Protein AF-A0A606SLJ8-F1 (afdb_monomer_lite)

Radius of gyration: 21.66 Å; chains: 1; bounding box: 46×24×86 Å

Sequence (141 aa):
LGGTAVENRFKTTYSSGNGETVRYKIKDDGGHRLYVDVTLFVDGSQTGKQKANETSQASKLNNNLKYKVLAKVVKVEADDNSIKDKSAGEAFLLGNYIKVKPLDCHGAVICNHDNTNHEYSFKVPIKIFFTKTTCSLSNNE

pLDDT: mean 72.19, std 17.03, range [36.72, 94.56]

Organism: Salmonella infantis (NCBI:txid595)

Secondary structure (DSSP, 8-state):
-----PEEEEE----S-TT-EEEEEEE-TTS-EEEEEEEEEE-S----EEETT----HHHHHTT--EEEEEEEE--SS--TTSPEEETT-EEEEEEEEEEEEPP--SS---SS--TT--EEEEEEEE---PPP--------

Foldseek 3Di:
DDDDQDWFKKWQDDDDAAQNWDWAWEAEPVGDTWIKTKHKHWDDIDIDTDGLPDPDDVVVVVVRTHIDMDIDTDDDPDDDPVHDYDYAFDKDWDPAWTKMATPADDDPHPHPDGRVPDMDTGTDIDHHHDDDDDDDDDPPD

Structure (mmCIF, N/CA/C/O backbone):
data_AF-A0A606SLJ8-F1
#
_entry.id   AF-A0A606SLJ8-F1
#
loop_
_atom_site.group_PDB
_atom_site.id
_atom_site.type_symbol
_atom_site.label_atom_id
_atom_site.label_alt_id
_atom_site.label_comp_id
_atom_site.label_asym_id
_atom_site.label_entity_id
_atom_site.label_seq_id
_atom_site.pdbx_PDB_ins_code
_atom_site.Cartn_x
_atom_site.Cartn_y
_atom_site.Cartn_z
_atom_site.occupancy
_atom_site.B_iso_or_equiv
_atom_site.auth_seq_id
_atom_site.auth_comp_id
_atom_site.auth_asym_id
_atom_site.auth_atom_id
_atom_site.pdbx_PDB_model_num
ATOM 1 N N . LEU A 1 1 ? 17.247 -2.488 -43.484 1.00 36.72 1 LEU A N 1
ATOM 2 C CA . LEU A 1 1 ? 17.843 -2.882 -42.187 1.00 36.72 1 LEU A CA 1
ATOM 3 C C . LEU A 1 1 ? 16.723 -3.405 -41.297 1.00 36.72 1 LEU A C 1
ATOM 5 O O . LEU A 1 1 ? 16.004 -2.617 -40.699 1.00 36.72 1 LEU A O 1
ATOM 9 N N . GLY A 1 2 ? 16.495 -4.720 -41.324 1.00 37.59 2 GLY A N 1
ATOM 10 C CA . GLY A 1 2 ? 15.498 -5.380 -40.483 1.00 37.59 2 GLY A CA 1
ATOM 11 C C . GLY A 1 2 ? 16.053 -5.543 -39.075 1.00 37.59 2 GLY A C 1
ATOM 12 O O . GLY A 1 2 ? 16.773 -6.498 -38.808 1.00 37.59 2 GLY A O 1
ATOM 13 N N . GLY A 1 3 ? 15.773 -4.580 -38.201 1.00 40.06 3 GLY A N 1
ATOM 14 C CA . GLY A 1 3 ? 16.044 -4.720 -36.776 1.00 40.06 3 GLY A CA 1
ATOM 15 C C . GLY A 1 3 ? 14.948 -5.567 -36.144 1.00 40.06 3 GLY A C 1
ATOM 16 O O . GLY A 1 3 ? 13.785 -5.166 -36.138 1.00 40.06 3 GLY A O 1
ATOM 17 N N . THR A 1 4 ? 15.298 -6.743 -35.631 1.00 46.16 4 THR A N 1
ATOM 18 C CA . THR A 1 4 ? 14.414 -7.538 -34.776 1.00 46.16 4 THR A CA 1
ATOM 19 C C . THR A 1 4 ? 14.018 -6.668 -33.585 1.00 46.16 4 THR A C 1
ATOM 21 O O . THR A 1 4 ? 14.894 -6.145 -32.899 1.00 46.16 4 THR A O 1
ATOM 24 N N . ALA A 1 5 ? 12.716 -6.469 -33.356 1.00 45.94 5 ALA A N 1
ATOM 25 C CA . ALA A 1 5 ? 12.232 -5.691 -32.219 1.00 45.94 5 ALA A CA 1
ATOM 26 C C . ALA A 1 5 ? 12.782 -6.306 -30.925 1.00 45.94 5 ALA A C 1
ATOM 28 O O . ALA A 1 5 ? 12.391 -7.407 -30.537 1.00 45.94 5 ALA A O 1
ATOM 29 N N . VAL A 1 6 ? 13.726 -5.614 -30.290 1.00 53.16 6 VAL A N 1
ATOM 30 C CA . VAL A 1 6 ? 14.326 -6.075 -29.043 1.00 53.16 6 VAL A CA 1
ATOM 31 C C . VAL A 1 6 ? 13.291 -5.861 -27.941 1.00 53.16 6 VAL A C 1
ATOM 33 O O . VAL A 1 6 ? 12.690 -4.793 -27.823 1.00 53.16 6 VAL A O 1
ATOM 36 N N . GLU A 1 7 ? 13.016 -6.909 -27.172 1.00 53.91 7 GLU A N 1
ATOM 37 C CA . GLU A 1 7 ? 12.087 -6.843 -26.049 1.00 53.91 7 GLU A CA 1
ATOM 38 C C . GLU A 1 7 ? 12.641 -5.882 -24.984 1.00 53.91 7 GLU A C 1
ATOM 40 O O . GLU A 1 7 ? 13.684 -6.140 -24.381 1.00 53.91 7 GLU A O 1
ATOM 45 N N . ASN A 1 8 ? 11.930 -4.783 -24.734 1.00 52.28 8 ASN A N 1
ATOM 46 C CA . ASN A 1 8 ? 12.191 -3.873 -23.632 1.00 52.28 8 ASN A CA 1
ATOM 47 C C . ASN A 1 8 ? 11.975 -4.600 -22.310 1.00 52.28 8 ASN A C 1
ATOM 49 O O . ASN A 1 8 ? 10.914 -5.175 -22.055 1.00 52.28 8 ASN A O 1
ATOM 53 N N . ARG A 1 9 ? 12.996 -4.568 -21.458 1.00 57.47 9 ARG A N 1
ATOM 54 C CA . ARG A 1 9 ? 12.921 -5.107 -20.106 1.00 57.47 9 ARG A CA 1
ATOM 55 C C . ARG A 1 9 ? 12.601 -3.981 -19.131 1.00 57.47 9 ARG A C 1
ATOM 57 O O . ARG A 1 9 ? 13.141 -2.886 -19.241 1.00 57.47 9 ARG A O 1
ATOM 64 N N . PHE A 1 10 ? 11.741 -4.253 -18.163 1.00 60.31 10 PHE A N 1
ATOM 65 C CA . PHE A 1 10 ? 11.458 -3.321 -17.069 1.00 60.31 10 PHE A CA 1
ATOM 66 C C . PHE A 1 10 ? 12.263 -3.729 -15.854 1.00 60.31 10 PHE A C 1
ATOM 68 O O . PHE A 1 10 ? 12.508 -4.916 -15.646 1.00 60.31 10 PHE A O 1
ATOM 75 N N . LYS A 1 11 ? 12.645 -2.751 -15.040 1.00 59.38 11 LYS A N 1
ATOM 76 C CA . LYS A 1 11 ? 13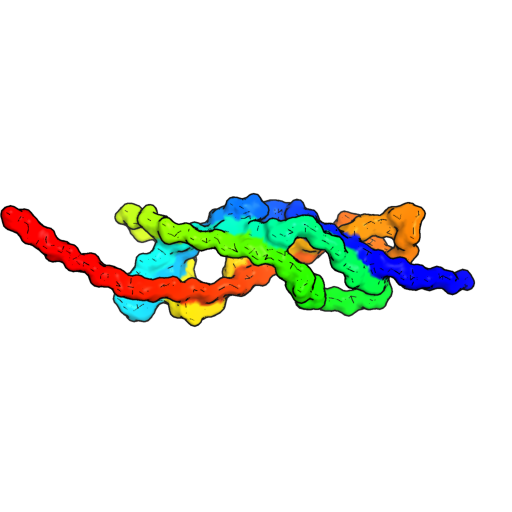.160 -2.998 -13.703 1.00 59.38 11 LYS A CA 1
ATOM 77 C C . LYS A 1 11 ? 12.292 -2.224 -12.736 1.00 59.38 11 LYS A C 1
ATOM 79 O O . LYS A 1 11 ? 12.282 -1.001 -12.703 1.00 59.38 11 LYS A O 1
ATOM 84 N N . THR A 1 12 ? 11.573 -2.945 -11.898 1.00 57.38 12 THR A N 1
ATOM 85 C CA . THR A 1 12 ? 10.983 -2.359 -10.695 1.00 57.38 12 THR A CA 1
ATOM 86 C C . THR A 1 12 ? 12.109 -1.798 -9.824 1.00 57.38 12 THR A C 1
ATOM 88 O O . THR A 1 12 ? 12.746 -2.535 -9.072 1.00 57.38 12 THR A O 1
ATOM 91 N N . THR A 1 13 ? 12.414 -0.510 -9.979 1.00 53.81 13 THR A N 1
ATOM 92 C CA . THR A 1 13 ? 13.268 0.246 -9.068 1.00 53.81 13 THR A CA 1
ATOM 93 C C . THR A 1 13 ? 12.385 1.092 -8.178 1.00 53.81 13 THR A C 1
ATOM 95 O O . THR A 1 13 ? 11.568 1.880 -8.646 1.00 53.81 13 THR A O 1
ATOM 98 N N . TYR A 1 14 ? 12.581 0.918 -6.881 1.00 53.91 14 TYR A N 1
ATOM 99 C CA . TYR A 1 14 ? 11.932 1.700 -5.848 1.00 53.91 14 TYR A CA 1
ATOM 100 C C . TYR A 1 14 ? 12.386 3.152 -5.935 1.00 53.91 14 TYR A C 1
ATOM 102 O O . TYR A 1 14 ? 13.587 3.413 -6.008 1.00 53.91 14 TYR A O 1
ATOM 110 N N . SER A 1 15 ? 11.466 4.098 -5.798 1.00 44.78 15 SER A N 1
ATOM 111 C CA . SER A 1 15 ? 11.836 5.386 -5.225 1.00 44.78 15 SER A CA 1
ATOM 112 C C . SER A 1 15 ? 10.759 5.832 -4.216 1.00 44.78 15 SER A C 1
ATOM 114 O O . SER A 1 15 ? 9.568 5.822 -4.493 1.00 44.78 15 SER A O 1
ATOM 116 N N . SER A 1 16 ? 11.200 6.083 -2.978 1.00 41.03 16 SER A N 1
ATOM 117 C CA . SER A 1 16 ? 10.417 6.327 -1.745 1.00 41.03 16 SER A CA 1
ATOM 118 C C . SER A 1 16 ? 9.360 5.272 -1.356 1.00 41.03 16 SER A C 1
ATOM 120 O O . SER A 1 16 ? 8.377 5.074 -2.061 1.00 41.03 16 SER A O 1
ATOM 122 N N . GLY A 1 17 ? 9.537 4.641 -0.187 1.00 49.00 17 GLY A N 1
ATOM 123 C CA . GLY A 1 17 ? 8.441 3.976 0.529 1.00 49.00 17 GLY A CA 1
ATOM 124 C C . GLY A 1 17 ? 8.471 2.446 0.638 1.00 49.00 17 GLY A C 1
ATOM 125 O O . GLY A 1 17 ? 7.485 1.853 1.069 1.00 49.00 17 GLY A O 1
ATOM 126 N N . ASN A 1 18 ? 9.559 1.763 0.264 1.00 55.53 18 ASN A N 1
ATOM 127 C CA . ASN A 1 18 ? 9.643 0.317 0.504 1.00 55.53 18 ASN A CA 1
ATOM 128 C C . ASN A 1 18 ? 9.757 0.067 2.014 1.00 55.53 18 ASN A C 1
ATOM 130 O O . ASN A 1 18 ? 10.703 0.541 2.642 1.00 55.53 18 ASN A O 1
ATOM 134 N N . GLY A 1 19 ? 8.782 -0.629 2.600 1.00 64.56 19 GLY A N 1
ATOM 135 C CA . GL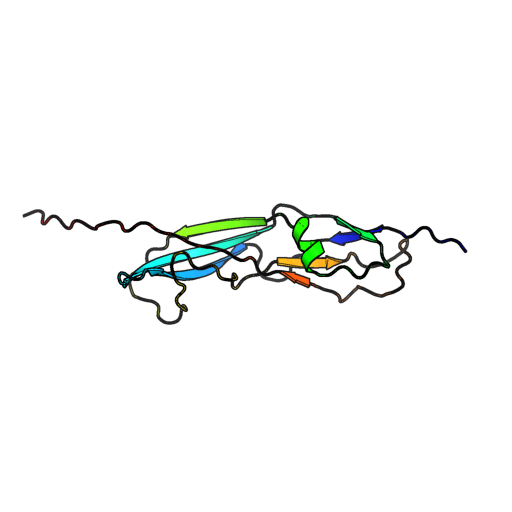Y A 1 19 ? 8.695 -0.754 4.055 1.00 64.56 19 GLY A CA 1
ATOM 136 C C . GLY A 1 19 ? 8.137 0.487 4.767 1.00 64.56 19 GLY A C 1
ATOM 137 O O . GLY A 1 19 ? 8.054 0.492 5.996 1.00 64.56 19 GLY A O 1
ATOM 138 N N . GLU A 1 20 ? 7.718 1.525 4.036 1.00 82.44 20 GLU A N 1
ATOM 139 C CA . GLU A 1 20 ? 7.043 2.664 4.653 1.00 82.44 20 GLU A CA 1
ATOM 140 C C . GLU A 1 20 ? 5.654 2.248 5.116 1.00 82.44 20 GLU A C 1
ATOM 142 O O . GLU A 1 20 ? 4.865 1.631 4.390 1.00 82.44 20 GLU A O 1
ATOM 147 N N . THR A 1 21 ? 5.391 2.581 6.370 1.00 88.88 21 THR A N 1
ATOM 148 C CA . THR A 1 21 ? 4.176 2.213 7.069 1.00 88.88 21 THR A CA 1
ATOM 149 C C . THR A 1 21 ? 3.265 3.421 7.125 1.00 88.88 21 THR A C 1
ATOM 151 O O . THR A 1 21 ? 3.649 4.470 7.635 1.00 88.88 21 THR A O 1
ATOM 154 N N . VAL A 1 22 ? 2.050 3.260 6.610 1.00 91.19 22 VAL A N 1
ATOM 155 C CA . VAL A 1 22 ? 1.011 4.286 6.669 1.00 91.19 22 VAL A CA 1
ATOM 156 C C . VAL A 1 22 ? -0.051 3.834 7.655 1.00 91.19 22 VAL A C 1
ATOM 158 O O . VAL A 1 22 ? -0.548 2.709 7.564 1.00 91.19 22 VAL A O 1
ATOM 161 N N . ARG A 1 23 ? -0.410 4.717 8.587 1.00 93.62 23 ARG A N 1
ATOM 162 C CA . ARG A 1 23 ? -1.480 4.460 9.547 1.00 93.62 23 ARG A CA 1
ATOM 163 C C . ARG A 1 23 ? -2.832 4.851 8.973 1.00 93.62 23 ARG A C 1
ATOM 165 O O . ARG A 1 23 ? -2.991 5.940 8.425 1.00 93.62 23 ARG A O 1
ATOM 172 N N . TYR A 1 24 ? -3.817 3.985 9.169 1.00 94.31 24 TYR A N 1
ATOM 173 C CA . TYR A 1 24 ? -5.211 4.234 8.826 1.00 94.31 24 TYR A CA 1
ATOM 174 C C . TYR A 1 24 ? -6.101 4.096 10.050 1.00 94.31 24 TYR A C 1
ATOM 176 O O . TYR A 1 24 ? -5.871 3.248 10.914 1.00 94.31 24 TYR A O 1
ATOM 184 N N . LYS A 1 25 ? -7.150 4.915 10.069 1.00 94.56 25 LYS A N 1
ATOM 185 C CA . LYS A 1 25 ? -8.254 4.854 11.017 1.00 94.56 25 LYS A CA 1
ATOM 186 C C . LYS A 1 25 ? -9.469 4.294 10.286 1.00 94.56 25 LYS A C 1
ATOM 188 O O . LYS A 1 25 ? -10.022 4.948 9.404 1.00 94.56 25 LYS A O 1
ATOM 193 N N . ILE A 1 26 ? -9.829 3.055 10.602 1.00 94.25 26 ILE A N 1
ATOM 194 C CA . ILE A 1 26 ? -10.939 2.337 9.973 1.00 94.25 26 ILE A CA 1
ATOM 195 C C . ILE A 1 26 ? -12.151 2.426 10.892 1.00 94.25 26 ILE A C 1
ATOM 197 O O . ILE A 1 26 ? -12.060 2.009 12.044 1.00 94.25 26 ILE A O 1
ATOM 201 N N . LYS A 1 27 ? -13.267 2.960 10.398 1.00 92.19 27 LYS A N 1
ATOM 202 C CA . LYS A 1 27 ? -14.526 3.092 11.137 1.00 92.19 27 LYS A CA 1
ATOM 203 C C . LYS A 1 27 ? -15.579 2.130 10.612 1.00 92.19 27 LYS A C 1
ATOM 205 O O . LYS A 1 27 ? -15.670 1.930 9.405 1.00 92.19 27 LYS A O 1
ATOM 210 N N . ASP A 1 28 ? -16.374 1.566 11.511 1.00 90.31 28 ASP A N 1
ATOM 211 C CA . ASP A 1 28 ? -17.626 0.905 11.143 1.00 90.31 28 ASP A CA 1
ATOM 212 C C . ASP A 1 28 ? -18.834 1.825 11.395 1.00 90.31 28 ASP A C 1
ATOM 214 O O . ASP A 1 28 ? -18.727 2.848 12.077 1.00 90.31 28 ASP A O 1
ATOM 218 N N . ASP A 1 29 ? -19.998 1.438 10.873 1.00 85.38 29 ASP A N 1
ATOM 219 C CA . ASP A 1 29 ? -21.253 2.189 11.043 1.00 85.38 29 ASP A CA 1
ATOM 220 C C . ASP A 1 29 ? -21.754 2.208 12.499 1.00 85.38 29 ASP A C 1
ATOM 222 O O . ASP A 1 29 ? -22.638 2.982 12.856 1.00 85.38 29 ASP A O 1
ATOM 226 N N . GLY A 1 30 ? -21.193 1.352 13.359 1.00 83.69 30 GLY A N 1
ATOM 227 C CA . GLY A 1 30 ? -21.493 1.292 14.787 1.00 83.69 30 GLY A CA 1
ATOM 228 C C . GLY A 1 30 ? -20.653 2.246 15.637 1.00 83.69 30 GLY A C 1
ATOM 229 O O . GLY A 1 30 ? -20.759 2.195 16.860 1.00 83.69 30 GLY A O 1
ATOM 230 N N . GLY A 1 31 ? -19.803 3.079 15.025 1.00 83.38 31 GLY A N 1
ATOM 231 C CA . GLY A 1 31 ? -18.920 4.010 15.729 1.00 83.38 31 GLY A CA 1
ATOM 232 C C . GLY A 1 31 ? -17.648 3.370 16.296 1.00 83.38 31 GLY A C 1
ATOM 233 O O . GLY A 1 31 ? -16.869 4.053 16.966 1.00 83.38 31 GLY A O 1
ATOM 234 N N . HIS A 1 32 ? -17.393 2.089 16.019 1.00 86.38 32 HIS A N 1
ATOM 235 C CA . HIS A 1 32 ? -16.136 1.441 16.377 1.00 86.38 32 HIS A CA 1
ATOM 236 C C . HIS A 1 32 ? -15.028 1.918 15.449 1.00 86.38 32 HIS A C 1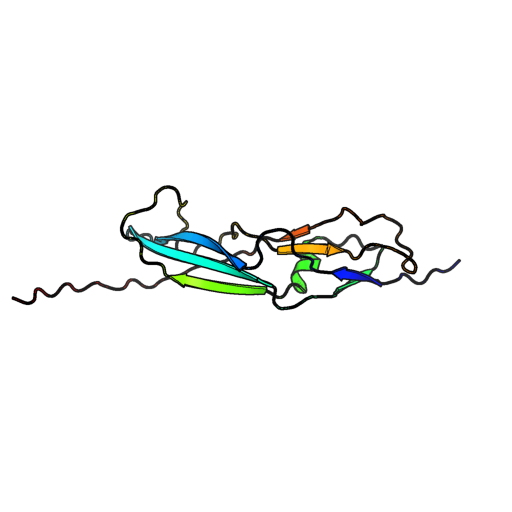
ATOM 238 O O . HIS A 1 32 ? -15.241 2.200 14.268 1.00 86.38 32 HIS A O 1
ATOM 244 N N . ARG A 1 33 ? -13.810 1.964 15.987 1.00 88.25 33 ARG A N 1
ATOM 245 C CA . ARG A 1 33 ? -12.621 2.371 15.245 1.00 88.25 33 ARG A CA 1
ATOM 246 C C . ARG A 1 33 ? -11.478 1.393 15.459 1.00 88.25 33 ARG A C 1
ATOM 248 O O . ARG A 1 33 ? -11.219 0.972 16.584 1.00 88.25 33 ARG A O 1
ATOM 255 N N . LEU A 1 34 ? -10.770 1.091 14.380 1.00 91.19 34 LEU A N 1
ATOM 256 C CA . LEU A 1 34 ? -9.552 0.299 14.368 1.00 91.19 34 LEU A CA 1
ATOM 257 C C . LEU A 1 34 ? -8.419 1.136 13.783 1.00 91.19 34 LEU A C 1
ATOM 259 O O . LEU A 1 34 ? -8.553 1.705 12.701 1.00 91.19 34 LEU A O 1
ATOM 263 N N . TYR A 1 35 ? -7.288 1.163 14.475 1.00 93.50 35 TYR A N 1
ATOM 264 C CA . TYR A 1 35 ? -6.065 1.747 13.947 1.00 93.50 35 TYR A CA 1
ATOM 265 C C . TYR A 1 35 ? -5.181 0.643 13.390 1.00 93.50 35 TYR A C 1
ATOM 267 O O . TYR A 1 35 ? -4.872 -0.328 14.086 1.00 93.50 35 TYR A O 1
ATOM 275 N N . VAL A 1 36 ? -4.801 0.779 12.123 1.00 93.69 36 VAL A N 1
ATOM 276 C CA . VAL A 1 36 ? -3.992 -0.213 11.416 1.00 93.69 36 VAL A CA 1
ATOM 277 C C . VAL A 1 36 ? -2.818 0.476 10.750 1.00 93.69 36 VAL A C 1
ATOM 279 O O . VAL A 1 36 ? -2.995 1.373 9.930 1.00 93.69 36 VAL A O 1
ATOM 282 N N . ASP A 1 37 ? -1.626 0.010 11.083 1.00 94.50 37 ASP A N 1
ATOM 283 C CA . ASP A 1 37 ? -0.401 0.312 10.362 1.00 94.50 37 ASP A CA 1
ATOM 284 C C . ASP A 1 37 ? -0.289 -0.656 9.185 1.00 94.50 37 ASP A C 1
ATOM 286 O O . ASP A 1 37 ? -0.279 -1.874 9.376 1.00 94.50 37 ASP A O 1
ATOM 290 N N . VAL A 1 38 ? -0.248 -0.122 7.965 1.00 92.38 38 VAL A N 1
ATOM 291 C CA . VAL A 1 38 ? -0.137 -0.918 6.740 1.00 92.38 38 VAL A CA 1
ATOM 292 C C . VAL A 1 38 ? 1.177 -0.604 6.044 1.00 92.38 38 VAL A C 1
ATOM 294 O O . VAL A 1 38 ? 1.459 0.544 5.697 1.00 92.38 38 VAL A O 1
ATOM 297 N N . THR A 1 39 ? 1.954 -1.650 5.802 1.00 89.56 39 THR A N 1
ATOM 298 C CA . THR A 1 39 ? 3.246 -1.599 5.127 1.00 89.56 39 THR A CA 1
ATOM 299 C C . THR A 1 39 ? 3.156 -2.337 3.798 1.00 89.56 39 THR A C 1
ATOM 301 O O . THR A 1 39 ? 2.656 -3.464 3.732 1.00 89.56 39 THR A O 1
ATOM 304 N N . LEU A 1 40 ? 3.658 -1.713 2.734 1.00 86.06 40 LEU A N 1
ATOM 305 C CA . LEU A 1 40 ? 3.715 -2.306 1.402 1.00 86.06 40 LEU A CA 1
ATOM 306 C C . LEU A 1 40 ? 5.147 -2.759 1.098 1.00 86.06 40 LEU A C 1
ATOM 308 O O . LEU A 1 40 ? 6.095 -1.985 1.231 1.00 86.06 40 LEU A O 1
ATOM 312 N N . PHE A 1 41 ? 5.285 -4.012 0.677 1.00 80.25 41 PHE A N 1
ATOM 313 C CA . PHE A 1 41 ? 6.541 -4.617 0.250 1.00 80.25 41 PHE A CA 1
ATOM 314 C C . PHE A 1 41 ? 6.411 -5.088 -1.191 1.00 80.25 41 PHE A C 1
ATOM 316 O O . PHE A 1 41 ? 5.382 -5.640 -1.576 1.00 80.25 41 PHE A O 1
A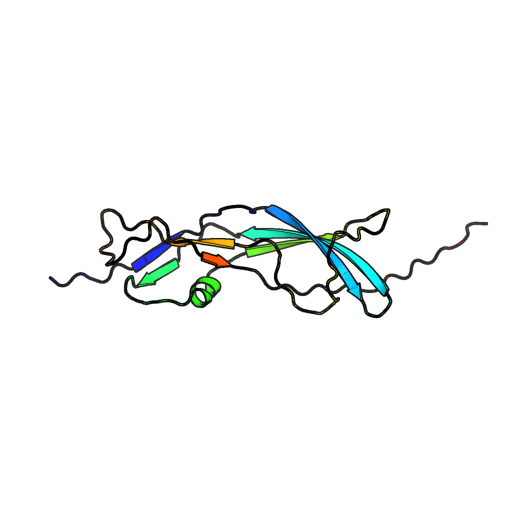TOM 323 N N . VAL A 1 42 ? 7.464 -4.936 -1.983 1.00 75.38 42 VAL A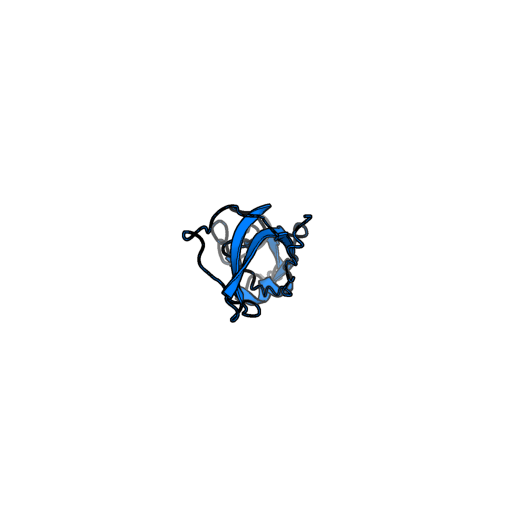 N 1
ATOM 324 C CA . VAL A 1 42 ? 7.540 -5.604 -3.287 1.00 75.38 42 VAL A CA 1
ATOM 325 C C . VAL A 1 42 ? 8.164 -6.977 -3.090 1.00 75.38 42 VAL A C 1
ATOM 327 O O . VAL A 1 42 ? 9.175 -7.123 -2.403 1.00 75.38 42 VAL A O 1
ATOM 330 N N . ASP A 1 43 ? 7.546 -7.984 -3.693 1.00 70.06 43 ASP A N 1
ATOM 331 C CA . ASP A 1 43 ? 8.006 -9.363 -3.607 1.00 70.06 43 ASP A CA 1
ATOM 332 C C . ASP A 1 43 ? 8.937 -9.674 -4.789 1.00 70.06 43 ASP A C 1
ATOM 334 O O . ASP A 1 43 ? 8.531 -10.194 -5.834 1.00 70.06 43 ASP A O 1
ATOM 338 N N . GLY A 1 44 ? 10.201 -9.272 -4.620 1.00 60.12 44 GLY A N 1
ATOM 339 C CA . GLY A 1 44 ? 11.298 -9.530 -5.552 1.00 60.12 44 GLY A CA 1
ATOM 340 C C . GLY A 1 44 ? 11.513 -8.459 -6.629 1.00 60.12 44 GLY A C 1
ATOM 341 O O . GLY A 1 44 ? 10.641 -7.663 -6.963 1.00 60.12 44 GLY A O 1
ATOM 342 N N . SER A 1 45 ? 12.721 -8.443 -7.201 1.00 58.84 45 SER A N 1
ATOM 343 C CA . SER A 1 45 ? 13.020 -7.651 -8.399 1.00 58.84 45 SER A CA 1
ATOM 344 C C . SER A 1 45 ? 12.401 -8.336 -9.609 1.00 58.84 45 SER A C 1
ATOM 346 O O . SER A 1 45 ? 12.750 -9.476 -9.916 1.00 58.84 45 SER A O 1
ATOM 348 N N . GLN A 1 46 ? 11.525 -7.640 -10.325 1.00 62.69 46 GLN A N 1
ATOM 349 C CA . GLN A 1 46 ? 10.890 -8.196 -11.507 1.00 62.69 46 GLN A CA 1
ATOM 350 C C . GLN A 1 46 ? 11.489 -7.637 -12.781 1.00 62.69 46 GLN A C 1
ATOM 352 O O . GLN A 1 46 ? 11.733 -6.436 -12.908 1.00 62.69 46 GLN A O 1
ATOM 357 N N . THR A 1 47 ? 11.684 -8.540 -13.737 1.00 58.19 47 THR A N 1
ATOM 358 C CA . THR A 1 47 ? 12.012 -8.188 -15.111 1.00 58.19 47 THR A CA 1
ATOM 359 C C . THR A 1 47 ? 10.917 -8.734 -16.013 1.00 58.19 47 THR A C 1
ATOM 361 O O . THR A 1 47 ? 10.772 -9.938 -16.197 1.00 58.19 47 THR A O 1
ATOM 364 N N . GLY A 1 48 ? 10.076 -7.830 -16.508 1.00 59.66 48 GLY A N 1
ATOM 365 C CA . GLY A 1 48 ? 9.067 -8.132 -17.520 1.00 59.66 48 GLY A CA 1
ATOM 366 C C . GLY A 1 48 ? 9.595 -7.770 -18.898 1.00 59.66 48 GLY A C 1
ATOM 367 O O . GLY A 1 48 ? 10.422 -6.866 -19.011 1.00 59.66 48 GLY A O 1
ATOM 368 N N . LYS A 1 49 ? 9.118 -8.460 -19.932 1.00 57.75 49 LYS A N 1
ATOM 369 C CA . LYS A 1 49 ? 9.402 -8.130 -21.329 1.00 57.75 49 LYS A CA 1
ATOM 370 C C . LYS A 1 49 ? 8.203 -7.411 -21.944 1.00 57.75 49 LYS A C 1
ATOM 372 O O . LYS A 1 49 ? 7.075 -7.862 -21.775 1.00 57.75 49 LYS A O 1
ATOM 377 N N . GLN A 1 50 ? 8.439 -6.336 -22.681 1.00 57.06 50 GLN A N 1
ATOM 378 C CA . GLN A 1 50 ? 7.439 -5.653 -23.506 1.00 57.06 50 GLN A CA 1
ATOM 379 C C . GLN A 1 50 ? 8.086 -5.279 -24.831 1.00 57.06 50 GLN A C 1
ATOM 381 O O . GLN A 1 50 ? 9.264 -4.948 -24.866 1.00 57.06 50 GLN A O 1
ATOM 386 N N . LYS A 1 51 ? 7.356 -5.287 -25.943 1.00 53.94 51 LYS A N 1
ATOM 387 C CA . LYS A 1 51 ? 7.939 -4.811 -27.203 1.00 53.94 51 LYS A CA 1
ATOM 388 C C . LYS A 1 51 ? 8.175 -3.302 -27.134 1.00 53.94 51 LYS A C 1
ATOM 390 O O . LYS A 1 51 ? 7.303 -2.563 -26.683 1.00 53.94 51 LYS A O 1
ATOM 395 N N . ALA A 1 52 ? 9.334 -2.848 -27.615 1.00 48.88 52 ALA A N 1
ATOM 396 C CA . ALA A 1 52 ? 9.745 -1.442 -27.555 1.00 48.88 52 ALA A CA 1
ATOM 397 C C . ALA A 1 52 ? 8.783 -0.464 -28.261 1.00 48.88 52 ALA A C 1
ATOM 399 O O . ALA A 1 52 ? 8.745 0.711 -27.912 1.00 48.88 52 ALA A O 1
ATOM 400 N N . ASN A 1 53 ? 7.969 -0.965 -29.196 1.00 47.12 53 ASN A N 1
ATOM 401 C CA . ASN A 1 53 ? 7.068 -0.162 -30.027 1.00 47.12 53 ASN A CA 1
ATOM 402 C C . ASN A 1 53 ? 5.592 -0.298 -29.616 1.00 47.12 53 ASN A C 1
ATOM 404 O O . ASN A 1 53 ? 4.715 0.246 -30.281 1.00 47.12 53 ASN A O 1
ATOM 408 N N . GLU A 1 54 ? 5.295 -1.051 -28.555 1.00 52.59 54 GLU A N 1
ATOM 409 C CA . GLU A 1 54 ? 3.938 -1.153 -28.027 1.00 52.59 54 GLU A CA 1
ATOM 410 C C . GLU A 1 54 ? 3.751 -0.120 -26.916 1.00 52.59 54 GLU A C 1
ATOM 412 O O . GLU A 1 54 ? 4.349 -0.228 -25.840 1.00 52.59 54 GLU A O 1
ATOM 417 N N . THR A 1 55 ? 2.874 0.858 -27.150 1.00 54.22 55 THR A N 1
ATOM 418 C CA . THR A 1 55 ? 2.329 1.701 -26.084 1.00 54.22 55 THR A CA 1
ATOM 419 C C . THR A 1 55 ? 1.504 0.813 -25.154 1.00 54.22 55 THR A C 1
ATOM 421 O O . THR A 1 55 ? 0.331 0.536 -25.407 1.00 54.22 55 THR A O 1
ATOM 424 N N . SER A 1 56 ? 2.111 0.319 -24.075 1.00 55.38 56 SER A N 1
ATOM 425 C CA . SER A 1 56 ? 1.347 -0.357 -23.027 1.00 55.38 56 SER A CA 1
ATOM 426 C C . SER A 1 56 ? 0.821 0.664 -22.041 1.00 55.38 56 SER A C 1
ATOM 428 O O . SER A 1 56 ? 1.557 1.505 -21.530 1.00 55.38 56 SER A O 1
ATOM 430 N N . GLN A 1 57 ? -0.470 0.558 -21.745 1.00 58.00 57 GLN A N 1
ATOM 431 C CA . GLN A 1 57 ? -1.045 1.238 -20.597 1.00 58.00 57 GLN A CA 1
ATOM 432 C C . GLN A 1 57 ? -0.340 0.754 -19.326 1.00 58.00 57 GLN A C 1
ATOM 434 O O . GLN A 1 57 ? -0.034 -0.434 -19.202 1.00 58.00 57 GLN A O 1
ATOM 439 N N . ALA A 1 58 ? -0.142 1.654 -18.361 1.00 57.75 58 ALA A N 1
ATOM 440 C CA . ALA A 1 58 ? 0.441 1.320 -17.061 1.00 57.75 58 ALA A CA 1
ATOM 441 C C . ALA A 1 58 ? -0.280 0.127 -16.394 1.00 57.75 58 ALA A C 1
ATOM 443 O O . ALA A 1 58 ? 0.352 -0.716 -15.767 1.00 57.75 58 ALA A O 1
ATOM 444 N N . SER A 1 59 ? -1.588 -0.020 -16.626 1.00 58.94 59 SER A N 1
ATOM 445 C CA . SER A 1 59 ? -2.396 -1.161 -16.177 1.00 58.94 59 SER A CA 1
ATOM 446 C C . SER A 1 59 ? -1.878 -2.532 -16.634 1.00 58.94 59 SER A C 1
ATOM 448 O O . SER A 1 59 ? -2.052 -3.503 -15.910 1.00 58.94 59 SER A O 1
ATOM 450 N N . LYS A 1 60 ? -1.207 -2.647 -17.788 1.00 61.00 60 LYS A N 1
ATOM 451 C CA . LYS A 1 60 ? -0.609 -3.916 -18.242 1.00 61.00 60 LYS A CA 1
ATOM 452 C C . LYS A 1 60 ? 0.671 -4.271 -17.484 1.00 61.00 60 LYS A C 1
ATOM 454 O O . LYS A 1 60 ? 0.975 -5.453 -17.345 1.00 61.00 60 LYS A O 1
ATOM 459 N N . LEU A 1 61 ? 1.389 -3.276 -16.954 1.00 62.19 61 LEU A N 1
ATOM 460 C CA . LEU A 1 61 ? 2.538 -3.505 -16.071 1.00 62.19 61 LEU A CA 1
ATOM 461 C C . LEU A 1 61 ? 2.081 -4.078 -14.718 1.00 62.19 61 LEU A C 1
ATOM 463 O O . LEU A 1 61 ? 2.801 -4.886 -14.133 1.00 62.19 61 LEU A O 1
ATOM 467 N N . ASN A 1 62 ? 0.858 -3.751 -14.273 1.00 62.88 62 ASN A N 1
ATOM 468 C CA . ASN A 1 62 ? 0.293 -4.265 -13.019 1.00 62.88 62 ASN A CA 1
ATOM 469 C C . ASN A 1 62 ? 0.167 -5.782 -12.970 1.00 62.88 62 ASN A C 1
ATOM 471 O O . ASN A 1 62 ? 0.376 -6.353 -11.907 1.00 62.88 62 ASN A O 1
ATOM 475 N N . ASN A 1 63 ? -0.151 -6.440 -14.089 1.00 64.25 63 ASN A N 1
ATOM 476 C CA . ASN A 1 63 ? -0.381 -7.889 -14.095 1.00 64.25 63 ASN A CA 1
ATOM 477 C C . ASN A 1 63 ? 0.859 -8.692 -13.685 1.00 64.25 63 ASN A C 1
ATOM 479 O O . ASN A 1 63 ? 0.733 -9.840 -13.268 1.00 64.25 63 ASN A O 1
ATOM 483 N N . ASN A 1 64 ? 2.046 -8.095 -13.796 1.00 66.00 64 ASN A N 1
ATOM 484 C CA . ASN A 1 64 ? 3.285 -8.745 -13.400 1.00 66.00 64 ASN A CA 1
ATOM 485 C C . ASN A 1 64 ? 3.692 -8.391 -11.967 1.00 66.00 64 ASN A C 1
ATOM 487 O O . ASN A 1 64 ? 4.307 -9.233 -11.313 1.00 66.00 64 ASN A O 1
ATOM 491 N N . LEU A 1 65 ? 3.307 -7.213 -11.455 1.00 73.88 65 LEU A N 1
ATOM 492 C CA . LEU A 1 65 ? 3.721 -6.713 -10.142 1.00 73.88 65 LEU A CA 1
ATOM 493 C C . LEU A 1 65 ? 3.304 -7.661 -9.013 1.00 73.88 65 LEU A C 1
ATOM 495 O O . LEU A 1 65 ? 2.127 -7.784 -8.679 1.00 73.88 65 LEU A O 1
ATOM 499 N N . LYS A 1 66 ? 4.295 -8.285 -8.371 1.00 78.25 66 LYS A N 1
ATOM 500 C CA . LYS A 1 66 ? 4.105 -9.041 -7.129 1.00 78.25 66 LYS A CA 1
ATOM 501 C C . LYS A 1 66 ? 4.458 -8.155 -5.946 1.00 78.25 66 LYS A C 1
ATOM 503 O O . LYS A 1 66 ? 5.537 -7.566 -5.888 1.00 78.25 66 LYS A O 1
ATOM 508 N N . TYR A 1 67 ? 3.541 -8.071 -4.997 1.00 80.75 67 TYR A N 1
ATOM 509 C CA . TYR A 1 67 ? 3.702 -7.295 -3.780 1.00 80.75 67 TYR A CA 1
ATOM 510 C C . TYR A 1 67 ? 3.076 -8.033 -2.600 1.00 80.75 67 TYR A C 1
ATOM 512 O O . TYR A 1 67 ? 2.176 -8.858 -2.758 1.00 80.75 67 TYR A O 1
ATOM 520 N N . LYS A 1 68 ? 3.552 -7.710 -1.402 1.00 85.94 68 LYS A N 1
ATOM 521 C CA . LYS A 1 68 ? 3.037 -8.191 -0.127 1.00 85.94 68 LYS A CA 1
ATOM 522 C C . LYS A 1 68 ? 2.567 -6.997 0.693 1.00 85.94 68 LYS A C 1
ATOM 524 O O . LYS A 1 68 ? 3.269 -5.997 0.810 1.00 85.94 68 LYS A O 1
ATOM 529 N N . VAL A 1 69 ? 1.388 -7.121 1.289 1.00 88.06 69 VAL A N 1
ATOM 530 C CA . VAL A 1 69 ? 0.859 -6.144 2.244 1.00 88.06 69 VAL A CA 1
ATOM 531 C C . VAL A 1 69 ? 0.969 -6.746 3.638 1.00 88.06 69 VAL A C 1
ATOM 533 O O . VAL A 1 69 ? 0.502 -7.861 3.868 1.00 88.06 69 VAL A O 1
ATOM 536 N N . LEU A 1 70 ? 1.597 -6.025 4.562 1.00 91.12 70 LEU A N 1
ATOM 537 C CA . LEU A 1 70 ? 1.572 -6.343 5.985 1.00 91.12 70 LEU A CA 1
ATOM 538 C C . LEU A 1 70 ? 0.667 -5.337 6.685 1.00 91.12 70 LEU A C 1
ATOM 540 O O . LEU A 1 70 ? 0.796 -4.138 6.466 1.00 91.12 70 LEU A O 1
ATOM 544 N N . ALA A 1 71 ? -0.225 -5.824 7.536 1.00 91.94 71 ALA A N 1
ATOM 545 C CA . ALA A 1 71 ? -1.086 -4.991 8.358 1.00 91.94 71 ALA A CA 1
ATOM 546 C C . ALA A 1 71 ? -0.878 -5.350 9.829 1.00 91.94 71 ALA A C 1
ATOM 548 O O . ALA A 1 71 ? -0.834 -6.530 10.183 1.00 91.94 71 ALA A O 1
ATOM 549 N N . LYS A 1 72 ? -0.757 -4.337 10.685 1.00 94.31 72 LYS A N 1
ATOM 550 C CA . LYS A 1 72 ? -0.624 -4.489 12.133 1.00 94.31 72 LYS A CA 1
ATOM 551 C C . LYS A 1 72 ? -1.642 -3.600 12.832 1.00 94.31 72 LYS A C 1
ATOM 553 O O . LYS A 1 72 ? -1.671 -2.395 12.609 1.00 94.31 72 LYS A O 1
ATOM 558 N N . VAL A 1 73 ? -2.454 -4.193 13.702 1.00 92.62 73 VAL A N 1
ATOM 559 C CA . VAL A 1 73 ? -3.351 -3.433 14.580 1.00 92.62 73 VAL A CA 1
ATOM 560 C C . VAL A 1 73 ? -2.524 -2.680 15.616 1.00 92.62 73 VAL A C 1
ATOM 562 O O . VAL A 1 73 ? -1.605 -3.241 16.217 1.00 92.62 73 VAL A O 1
ATOM 565 N N . VAL A 1 74 ? -2.857 -1.411 15.827 1.00 91.81 74 VAL A N 1
ATOM 566 C CA . VAL A 1 74 ? -2.161 -0.526 16.757 1.00 91.81 74 VAL A CA 1
ATOM 567 C C . VAL A 1 74 ? -3.119 -0.072 17.845 1.00 91.81 74 VAL A C 1
ATOM 569 O O . VAL A 1 74 ? -4.234 0.366 17.567 1.00 91.81 74 VAL A O 1
ATOM 572 N N . LYS A 1 75 ? -2.661 -0.143 19.095 1.00 86.94 75 LYS A N 1
ATOM 573 C CA . LYS A 1 75 ? -3.342 0.503 20.212 1.00 86.94 75 LYS A CA 1
ATOM 574 C C . LYS A 1 75 ? -2.979 1.986 20.218 1.00 86.94 75 LYS A C 1
ATOM 576 O O . LYS A 1 75 ? -1.802 2.335 20.166 1.00 86.94 75 LYS A O 1
ATOM 581 N N . VAL A 1 76 ? -3.985 2.842 20.307 1.00 84.69 76 VAL A N 1
ATOM 582 C CA . VAL A 1 76 ? -3.818 4.283 20.513 1.00 84.69 76 VAL A CA 1
ATOM 583 C C . VAL A 1 76 ? -4.552 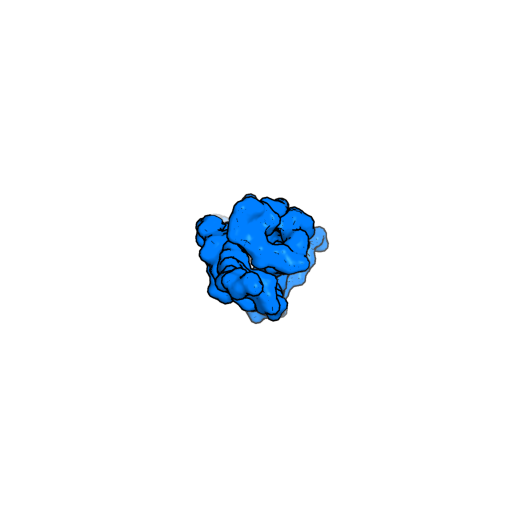4.688 21.779 1.00 84.69 76 VAL A C 1
ATOM 585 O O . VAL A 1 76 ? -5.672 4.243 22.021 1.00 84.69 76 VAL A O 1
ATOM 588 N N . GLU A 1 77 ? -3.890 5.509 22.589 1.00 79.75 77 GLU A N 1
ATOM 589 C CA . GLU A 1 77 ? -4.396 5.957 23.892 1.00 79.75 77 GLU A CA 1
ATOM 590 C C . GLU A 1 77 ? -5.443 7.074 23.749 1.00 79.75 77 GLU A C 1
ATOM 592 O O . GLU A 1 77 ? -6.387 7.155 24.529 1.00 79.75 77 GLU A O 1
ATOM 597 N N . ALA A 1 78 ? -5.314 7.907 22.715 1.00 82.62 78 ALA A N 1
ATOM 598 C CA . ALA A 1 78 ? -6.247 8.976 22.384 1.00 82.62 78 ALA A CA 1
ATOM 599 C C . ALA A 1 78 ? -6.568 8.954 20.888 1.00 82.62 78 ALA A C 1
ATOM 601 O O . ALA A 1 78 ? -5.796 8.432 20.081 1.00 82.62 78 ALA A O 1
ATOM 602 N N . ASP A 1 79 ? -7.726 9.503 20.521 1.00 82.69 79 ASP A N 1
ATOM 603 C CA . ASP A 1 79 ? -8.126 9.568 19.119 1.00 82.69 79 ASP A CA 1
ATOM 604 C C . ASP A 1 79 ? -7.227 10.541 18.352 1.00 82.69 79 ASP A C 1
ATOM 606 O O . ASP A 1 79 ? -7.095 11.702 18.738 1.00 82.69 79 ASP A O 1
ATOM 610 N N . ASP A 1 80 ? -6.639 10.076 17.253 1.00 83.75 80 ASP A N 1
ATOM 611 C CA . ASP A 1 80 ? -5.830 10.911 16.374 1.00 83.75 80 ASP A CA 1
ATOM 612 C C . ASP A 1 80 ? -6.696 11.416 15.216 1.00 83.75 80 ASP A C 1
ATOM 614 O O . ASP A 1 80 ? -7.022 10.687 14.275 1.00 83.75 80 ASP A O 1
ATOM 618 N N . ASN A 1 81 ? -7.103 12.681 15.311 1.00 86.19 81 ASN A N 1
ATOM 619 C CA . ASN A 1 81 ? -7.939 13.343 14.309 1.00 86.19 81 ASN A CA 1
ATOM 620 C C . ASN A 1 81 ? -7.151 13.826 13.082 1.00 86.19 81 ASN A C 1
ATOM 622 O O . ASN A 1 81 ? -7.761 14.293 12.122 1.00 86.19 81 ASN A O 1
ATOM 626 N N . SER A 1 82 ? -5.817 13.716 13.084 1.00 89.06 82 SER A N 1
ATOM 627 C CA . SER A 1 82 ? -5.004 14.011 11.898 1.00 89.06 82 SER A CA 1
ATOM 628 C C . SER A 1 82 ? -5.111 12.907 10.837 1.00 89.06 82 SER A C 1
ATOM 630 O O . SER A 1 82 ? -4.908 13.154 9.644 1.00 89.06 82 SER A O 1
ATOM 632 N N . ILE A 1 83 ? -5.489 11.693 11.251 1.00 90.75 83 ILE A N 1
ATOM 633 C CA . ILE A 1 83 ? -5.644 10.534 10.376 1.00 90.75 83 ILE A CA 1
ATOM 634 C C . ILE A 1 83 ? -7.060 10.524 9.803 1.00 90.75 83 ILE A C 1
ATOM 636 O O . ILE A 1 83 ? -8.046 10.391 10.528 1.00 90.75 83 ILE A O 1
ATOM 640 N N . LYS A 1 84 ? -7.163 10.630 8.473 1.00 87.81 84 LYS A N 1
ATOM 641 C CA . LYS A 1 84 ? -8.452 10.566 7.773 1.00 87.81 84 LYS A CA 1
ATOM 642 C C . LYS A 1 84 ? -9.102 9.195 7.940 1.00 87.81 84 LYS A C 1
ATOM 644 O O . LYS A 1 84 ? -8.457 8.164 7.736 1.00 87.81 84 LYS A O 1
ATOM 649 N N . ASP A 1 85 ? -10.401 9.218 8.203 1.00 92.19 85 ASP A N 1
ATOM 650 C CA . ASP A 1 85 ? -11.212 8.015 8.323 1.00 92.19 85 ASP A CA 1
ATOM 651 C C . ASP A 1 85 ? -11.347 7.273 6.983 1.00 92.19 85 ASP A C 1
ATOM 653 O O . ASP A 1 85 ? -11.415 7.874 5.902 1.00 92.19 85 ASP A O 1
ATOM 657 N N . LYS A 1 86 ? -11.411 5.944 7.077 1.00 94.56 86 LYS A N 1
ATOM 658 C CA . LYS A 1 86 ? -11.829 5.020 6.017 1.00 94.56 86 LYS A CA 1
ATOM 659 C C . LYS A 1 86 ? -12.934 4.121 6.550 1.00 94.56 86 LYS A C 1
ATOM 661 O O . LYS A 1 86 ? -12.893 3.733 7.715 1.00 94.56 86 LYS A O 1
ATOM 666 N N . SER A 1 87 ? -13.885 3.759 5.704 1.00 93.56 87 SER A N 1
ATOM 667 C CA . SER A 1 87 ? -14.984 2.881 6.097 1.00 93.56 87 SER A CA 1
ATOM 668 C C . SER A 1 87 ? -14.547 1.417 6.056 1.00 93.56 87 SER A C 1
ATOM 670 O O . SER A 1 87 ? -13.858 0.972 5.131 1.00 93.56 87 SER A O 1
ATOM 672 N N . ALA A 1 88 ? -14.950 0.651 7.064 1.00 93.19 88 ALA A N 1
ATOM 673 C CA . ALA A 1 88 ? -14.772 -0.789 7.095 1.00 93.19 88 ALA A CA 1
ATOM 674 C C . ALA A 1 88 ? -15.502 -1.423 5.906 1.00 93.19 88 ALA A C 1
ATOM 676 O O . ALA A 1 88 ? -16.659 -1.126 5.632 1.00 93.19 88 ALA A O 1
ATOM 677 N N . GLY A 1 89 ? -14.819 -2.307 5.184 1.00 91.06 89 GLY A N 1
ATOM 678 C CA . GLY A 1 89 ? -15.400 -2.969 4.023 1.00 91.06 89 GLY A CA 1
ATOM 679 C C . GLY A 1 89 ? -15.580 -2.080 2.788 1.00 91.06 89 GLY A C 1
ATOM 680 O O . GLY A 1 89 ? -16.160 -2.553 1.814 1.00 91.06 89 GLY A O 1
ATOM 681 N N . GLU A 1 90 ? -15.036 -0.863 2.756 1.00 93.44 90 GLU A N 1
ATOM 682 C CA . GLU A 1 90 ? -14.899 -0.087 1.521 1.00 93.44 90 GLU A CA 1
ATOM 683 C C . GLU A 1 90 ? -13.476 -0.189 0.968 1.00 93.44 90 GLU A C 1
ATOM 685 O O . GLU A 1 90 ? -12.492 -0.252 1.709 1.00 93.44 90 GLU A O 1
ATOM 690 N N . ALA A 1 91 ? -13.363 -0.253 -0.359 1.00 94.00 91 ALA A N 1
ATOM 691 C CA . ALA A 1 91 ? -12.065 -0.281 -1.016 1.00 94.00 91 ALA A CA 1
ATOM 692 C C . ALA A 1 91 ? -11.469 1.130 -1.066 1.00 94.00 91 ALA A C 1
ATOM 694 O O . ALA A 1 91 ? -12.143 2.086 -1.447 1.00 94.00 91 ALA A O 1
ATOM 695 N N . PHE A 1 92 ? -10.185 1.261 -0.742 1.00 92.56 92 PHE A N 1
ATOM 696 C CA . PHE A 1 92 ? -9.460 2.521 -0.875 1.00 92.56 92 PHE A CA 1
ATOM 697 C C . PHE A 1 92 ? -8.025 2.298 -1.349 1.00 92.56 92 PHE A C 1
ATOM 699 O O . PHE A 1 92 ? -7.446 1.231 -1.158 1.00 92.56 92 PHE A O 1
ATOM 706 N N . LEU A 1 93 ? -7.445 3.320 -1.980 1.00 90.56 93 LEU A N 1
ATOM 707 C CA . LEU A 1 93 ? -6.044 3.304 -2.397 1.00 90.56 93 LEU A CA 1
ATOM 708 C C . LEU A 1 93 ? -5.132 3.583 -1.205 1.00 90.56 93 LEU A C 1
ATOM 710 O O . LEU A 1 93 ? -5.362 4.544 -0.464 1.00 90.56 93 LEU A O 1
ATOM 714 N N . LEU A 1 94 ? -4.069 2.793 -1.072 1.00 88.31 94 LEU A N 1
ATOM 715 C CA . LEU A 1 94 ? -2.997 3.099 -0.138 1.00 88.31 94 LEU A CA 1
ATOM 716 C C . LEU A 1 94 ? -2.360 4.467 -0.447 1.00 88.31 94 LEU A C 1
ATOM 718 O O . LEU A 1 94 ? -2.280 4.910 -1.598 1.00 88.31 94 LEU A O 1
ATOM 722 N N . GLY A 1 95 ? -1.923 5.148 0.613 1.00 85.25 95 GLY A N 1
ATOM 723 C CA . GLY A 1 95 ? -1.164 6.393 0.536 1.00 85.25 95 GLY A CA 1
ATOM 724 C C . GLY A 1 95 ? 0.245 6.189 -0.023 1.00 85.25 95 GLY A C 1
ATOM 725 O O . GLY A 1 95 ? 0.721 7.042 -0.770 1.00 85.25 95 GLY A O 1
ATOM 726 N N . ASN A 1 96 ? 0.870 5.045 0.276 1.00 84.25 96 ASN A N 1
ATOM 727 C CA . ASN A 1 96 ? 2.120 4.620 -0.349 1.00 84.25 96 ASN A CA 1
ATOM 728 C C . ASN A 1 96 ? 1.864 3.947 -1.713 1.00 84.25 96 ASN A C 1
ATOM 730 O O . ASN A 1 96 ? 0.728 3.639 -2.087 1.00 84.25 96 ASN A O 1
ATOM 734 N N . TYR A 1 97 ? 2.925 3.784 -2.502 1.00 81.94 97 TYR A N 1
ATOM 735 C CA . TYR A 1 97 ? 2.830 3.338 -3.889 1.00 81.94 97 TYR A CA 1
ATOM 736 C C . TYR A 1 97 ? 4.103 2.612 -4.338 1.00 81.94 97 TYR A C 1
ATOM 738 O O . TYR A 1 97 ? 5.168 2.759 -3.744 1.00 81.94 97 TYR A O 1
ATOM 746 N N . ILE A 1 98 ? 3.981 1.808 -5.392 1.00 78.19 98 ILE A N 1
ATOM 747 C CA . ILE A 1 98 ? 5.087 1.074 -6.012 1.00 78.19 98 ILE A CA 1
ATOM 748 C C . ILE A 1 98 ? 5.556 1.864 -7.222 1.00 78.19 98 ILE A C 1
ATOM 750 O O . ILE A 1 98 ? 4.737 2.269 -8.047 1.00 78.19 98 ILE A O 1
ATOM 754 N N . LYS A 1 99 ? 6.866 2.044 -7.360 1.00 76.81 99 LYS A N 1
ATOM 755 C CA . LYS A 1 99 ? 7.447 2.659 -8.548 1.00 76.81 99 LYS A CA 1
ATOM 756 C C . LYS A 1 99 ? 8.079 1.632 -9.473 1.00 76.81 99 LYS A C 1
ATOM 758 O O . LYS A 1 99 ? 8.701 0.667 -9.029 1.00 76.81 99 LYS A O 1
ATOM 763 N N . VAL A 1 100 ? 7.888 1.838 -10.770 1.00 73.94 100 VAL A N 1
ATOM 764 C CA . VAL A 1 100 ? 8.412 0.977 -11.831 1.00 73.94 100 VAL A CA 1
ATOM 765 C C . VAL A 1 100 ? 9.142 1.844 -12.834 1.00 73.94 100 VAL A C 1
ATOM 767 O O . VAL A 1 100 ? 8.566 2.796 -13.361 1.00 73.94 100 VAL A O 1
ATOM 770 N N . LYS A 1 101 ? 10.390 1.479 -13.131 1.00 73.69 101 LYS A N 1
ATOM 771 C CA . LYS A 1 101 ? 11.202 2.143 -14.142 1.00 73.69 101 LYS A CA 1
ATOM 772 C C . LYS A 1 101 ? 11.425 1.185 -15.321 1.00 73.69 101 LYS A C 1
ATOM 774 O O . LYS A 1 101 ? 11.738 0.007 -15.122 1.00 73.69 101 LYS A O 1
ATOM 779 N N . PRO A 1 102 ? 11.240 1.610 -16.574 1.00 69.69 102 PRO A N 1
ATOM 780 C CA . PRO A 1 102 ? 11.786 0.848 -17.692 1.00 69.69 102 PRO A CA 1
ATOM 781 C C . PRO A 1 102 ? 13.323 0.792 -17.580 1.00 69.69 102 PRO A C 1
ATOM 783 O O . PRO A 1 102 ? 13.930 1.681 -16.986 1.00 69.69 102 PRO A O 1
ATOM 786 N N . LEU A 1 103 ? 13.971 -0.260 -18.095 1.00 68.81 103 LEU A N 1
ATOM 787 C CA . LEU A 1 103 ? 15.437 -0.251 -18.170 1.00 68.81 103 LEU A CA 1
ATOM 788 C C . LEU A 1 103 ? 15.899 0.808 -19.161 1.00 68.81 103 LEU A C 1
ATOM 790 O O . LEU A 1 103 ? 15.336 0.894 -20.251 1.00 68.81 103 LEU A O 1
ATOM 794 N N . ASP A 1 104 ? 16.952 1.536 -18.801 1.00 67.12 104 ASP A N 1
ATOM 795 C CA . ASP A 1 104 ? 17.558 2.535 -19.675 1.00 67.12 104 ASP A CA 1
ATOM 796 C C . ASP A 1 104 ? 17.981 1.881 -21.004 1.00 67.12 104 ASP A C 1
ATOM 798 O O . ASP A 1 104 ? 18.652 0.842 -21.034 1.00 67.12 104 ASP A O 1
ATOM 802 N N . CYS A 1 105 ? 17.567 2.476 -22.120 1.00 61.09 105 CYS A N 1
ATOM 803 C CA . CYS A 1 105 ? 17.919 1.998 -23.452 1.00 61.09 105 CYS A CA 1
ATOM 804 C C . CYS A 1 105 ? 19.371 2.379 -23.796 1.00 61.09 105 CYS A C 1
ATOM 806 O O . CYS A 1 105 ? 19.618 3.397 -24.437 1.00 61.09 105 CYS A O 1
ATOM 808 N N . HIS A 1 106 ? 20.348 1.550 -23.407 1.00 56.97 106 HIS A N 1
ATOM 809 C CA . HIS A 1 106 ? 21.749 1.720 -23.815 1.00 56.97 106 HIS A CA 1
ATOM 810 C C . HIS A 1 106 ? 22.355 0.463 -24.464 1.00 56.97 106 HIS A C 1
ATOM 812 O O . HIS A 1 106 ? 22.105 -0.672 -24.060 1.00 56.97 106 HIS A O 1
ATOM 818 N N . GLY A 1 107 ? 23.195 0.685 -25.481 1.00 47.78 107 GLY A N 1
ATOM 819 C CA . GLY A 1 107 ? 24.242 -0.232 -25.956 1.00 47.78 107 GLY A CA 1
ATOM 820 C C . GLY A 1 107 ? 23.842 -1.426 -26.836 1.00 47.78 107 GLY A C 1
ATOM 821 O O . GLY A 1 107 ? 24.677 -1.878 -27.611 1.00 47.78 107 GLY A O 1
ATOM 822 N N . ALA A 1 108 ? 22.606 -1.935 -26.769 1.00 44.72 108 ALA A N 1
ATOM 823 C CA . ALA A 1 108 ? 22.178 -3.088 -27.591 1.00 44.72 108 ALA A CA 1
ATOM 824 C C . ALA A 1 108 ? 20.671 -3.146 -27.918 1.00 44.72 108 ALA A C 1
ATOM 826 O O . ALA A 1 108 ? 20.232 -4.008 -28.679 1.00 44.72 108 ALA A O 1
ATOM 827 N N . VAL A 1 109 ? 19.865 -2.247 -27.346 1.00 52.00 109 VAL A N 1
ATOM 828 C CA . VAL A 1 109 ? 18.409 -2.197 -27.530 1.00 52.00 109 VAL A CA 1
ATOM 829 C C . VAL A 1 109 ? 18.097 -0.974 -28.387 1.00 52.00 109 VAL A C 1
ATOM 831 O O . VAL A 1 109 ? 18.247 0.157 -27.932 1.00 52.00 109 VAL A O 1
ATOM 834 N N . ILE A 1 110 ? 17.706 -1.189 -29.646 1.00 50.44 110 ILE A N 1
ATOM 835 C CA . ILE A 1 110 ? 17.227 -0.107 -30.515 1.00 50.44 110 ILE A CA 1
ATOM 836 C C . ILE A 1 110 ? 15.836 0.291 -30.009 1.00 50.44 110 ILE A C 1
ATOM 838 O O . ILE A 1 110 ? 14.833 -0.316 -30.378 1.00 50.44 110 ILE A O 1
ATOM 842 N N . CYS A 1 111 ? 15.784 1.275 -29.118 1.00 56.34 111 CYS A N 1
ATOM 843 C CA . CYS A 1 111 ? 14.553 1.943 -28.717 1.00 56.34 111 CYS A CA 1
ATOM 844 C C . CYS A 1 111 ? 14.414 3.227 -29.540 1.00 56.34 111 CYS A C 1
ATOM 846 O O . CYS A 1 111 ? 15.356 4.011 -29.614 1.00 56.34 111 CYS A O 1
ATOM 848 N N . ASN A 1 112 ? 13.236 3.492 -30.105 1.00 53.56 112 ASN A N 1
ATOM 849 C CA . ASN A 1 112 ? 12.964 4.764 -30.792 1.00 53.56 112 ASN A CA 1
ATOM 850 C C . ASN A 1 112 ? 12.796 5.957 -29.825 1.00 53.56 112 ASN A C 1
ATOM 852 O O . ASN A 1 112 ? 12.569 7.077 -30.276 1.00 53.56 112 ASN A O 1
ATOM 856 N N . HIS A 1 113 ? 12.879 5.729 -28.508 1.00 58.88 113 HIS A N 1
ATOM 857 C CA . HIS A 1 113 ? 12.622 6.730 -27.475 1.00 58.88 113 HIS A CA 1
ATOM 858 C C . HIS A 1 113 ? 13.573 6.566 -26.282 1.00 58.88 113 HIS A C 1
ATOM 860 O O . HIS A 1 113 ? 13.829 5.442 -25.845 1.00 58.88 113 HIS A O 1
ATOM 866 N N . ASP A 1 114 ? 14.048 7.695 -25.748 1.00 65.69 114 ASP A N 1
ATOM 867 C CA . ASP A 1 114 ? 14.779 7.773 -24.481 1.00 65.69 114 ASP A CA 1
ATOM 868 C C . ASP A 1 114 ? 13.810 7.559 -23.309 1.00 65.69 114 ASP A C 1
ATOM 870 O O . ASP A 1 114 ? 12.731 8.155 -23.240 1.00 65.69 114 ASP A O 1
ATOM 874 N N . ASN A 1 115 ? 14.182 6.672 -22.394 1.00 68.19 115 ASN A N 1
ATOM 875 C CA . ASN A 1 115 ? 13.412 6.330 -21.209 1.00 68.19 115 ASN A CA 1
ATOM 876 C C . ASN A 1 115 ? 14.169 6.553 -19.893 1.00 68.19 115 ASN A C 1
ATOM 878 O O . ASN A 1 115 ? 13.657 6.171 -18.840 1.00 68.19 115 ASN A O 1
ATOM 882 N N . THR A 1 116 ? 15.314 7.241 -19.940 1.00 69.62 116 THR A N 1
ATOM 883 C CA . THR A 1 116 ? 16.185 7.530 -18.790 1.00 69.62 116 THR A CA 1
ATOM 884 C C . THR A 1 116 ? 15.427 8.180 -17.626 1.00 69.62 116 THR A C 1
ATOM 886 O O . THR A 1 116 ? 15.688 7.870 -16.461 1.00 69.62 116 THR A O 1
ATOM 889 N N . ASN A 1 117 ? 14.445 9.032 -17.942 1.00 73.44 117 ASN A N 1
ATOM 890 C CA . ASN A 1 117 ? 13.655 9.801 -16.973 1.00 73.44 117 ASN A CA 1
ATOM 891 C C . ASN A 1 117 ? 12.206 9.309 -16.805 1.00 73.44 117 ASN A C 1
ATOM 893 O O . ASN A 1 117 ? 11.413 9.968 -16.134 1.00 73.44 117 ASN A O 1
ATOM 897 N N . HIS A 1 118 ? 11.823 8.183 -17.414 1.00 73.44 118 HIS A N 1
ATOM 898 C CA . HIS A 1 118 ? 10.457 7.668 -17.291 1.00 73.44 118 HIS A CA 1
ATOM 899 C C . HIS A 1 118 ? 10.283 6.830 -16.022 1.00 73.44 118 HIS A C 1
ATOM 901 O O . HIS A 1 118 ? 11.088 5.952 -15.731 1.00 73.44 118 HIS A O 1
ATOM 907 N N . GLU A 1 119 ? 9.195 7.061 -15.290 1.00 75.56 119 GLU A N 1
ATOM 908 C CA . GLU A 1 119 ? 8.836 6.325 -14.078 1.00 75.56 119 GLU A CA 1
ATOM 909 C C . GLU A 1 119 ? 7.310 6.230 -13.960 1.00 75.56 119 GLU A C 1
ATOM 911 O O . GLU A 1 119 ? 6.586 7.163 -14.311 1.00 75.56 119 GLU A O 1
ATOM 916 N N . TYR A 1 120 ? 6.816 5.100 -13.460 1.00 75.88 120 TYR A N 1
ATOM 917 C CA . TYR A 1 120 ? 5.392 4.854 -13.247 1.00 75.88 120 TYR A CA 1
ATOM 918 C C . TYR A 1 120 ? 5.114 4.608 -11.767 1.00 75.88 120 TYR A C 1
ATOM 920 O O . TYR A 1 120 ? 5.815 3.820 -11.135 1.00 75.88 120 TYR A O 1
ATOM 928 N N . SER A 1 121 ? 4.058 5.230 -11.241 1.00 78.94 121 SER A N 1
ATOM 929 C CA . SER A 1 121 ? 3.605 5.072 -9.855 1.00 78.94 121 SER A CA 1
ATOM 930 C C . SER A 1 121 ? 2.314 4.261 -9.792 1.00 78.94 121 SER A C 1
ATOM 932 O O . SER A 1 121 ? 1.323 4.608 -10.433 1.00 78.94 121 SER A O 1
ATOM 934 N N . PHE A 1 122 ? 2.302 3.217 -8.969 1.00 78.88 122 PHE A N 1
ATOM 935 C CA . PHE A 1 122 ? 1.192 2.281 -8.828 1.00 78.88 122 PHE A CA 1
ATOM 936 C C . PHE A 1 122 ? 0.669 2.261 -7.399 1.00 78.88 122 PHE A C 1
ATOM 938 O O . PHE A 1 122 ? 1.361 1.846 -6.470 1.00 78.88 122 PHE A O 1
ATOM 945 N N . LYS A 1 123 ? -0.578 2.703 -7.223 1.00 83.19 123 LYS A N 1
ATOM 946 C CA . LYS A 1 123 ? -1.277 2.631 -5.938 1.00 83.19 123 LYS A CA 1
ATOM 947 C C . LYS A 1 123 ? -2.016 1.309 -5.816 1.00 83.19 123 LYS A C 1
ATOM 949 O O . LYS A 1 123 ? -2.712 0.898 -6.741 1.00 83.19 123 LYS A O 1
ATOM 954 N N . VAL A 1 124 ? -1.890 0.681 -4.654 1.00 83.75 124 VAL A N 1
ATOM 955 C CA . VAL A 1 124 ? -2.539 -0.598 -4.364 1.00 83.75 124 VAL A CA 1
ATOM 956 C C . VAL A 1 124 ? -3.898 -0.335 -3.707 1.00 83.75 124 VAL A C 1
ATOM 958 O O . VAL A 1 124 ? -3.938 0.332 -2.668 1.00 83.75 124 VAL A O 1
ATOM 961 N N . PRO A 1 125 ? -5.015 -0.818 -4.282 1.00 90.19 125 PRO A N 1
ATOM 962 C CA . PRO A 1 125 ? -6.303 -0.811 -3.604 1.00 90.19 125 PRO A CA 1
ATOM 963 C C . PRO A 1 125 ? -6.335 -1.899 -2.527 1.00 90.19 125 PRO A C 1
ATOM 965 O O . PRO A 1 125 ? -5.949 -3.041 -2.773 1.00 90.19 125 PRO A O 1
ATOM 968 N N . ILE A 1 126 ? -6.826 -1.555 -1.341 1.00 90.38 126 ILE A N 1
ATOM 969 C CA . ILE A 1 126 ? -7.044 -2.498 -0.244 1.00 90.38 126 ILE A CA 1
ATOM 970 C C . ILE A 1 126 ? -8.455 -2.361 0.318 1.00 90.38 126 ILE A C 1
ATOM 972 O O . ILE A 1 126 ? -9.120 -1.341 0.142 1.00 90.38 126 ILE A O 1
ATOM 976 N N . LYS A 1 127 ? -8.896 -3.407 1.012 1.00 94.12 127 LYS A N 1
ATOM 977 C CA . LYS A 1 127 ? -10.175 -3.475 1.715 1.00 94.12 127 LYS A CA 1
ATOM 978 C C . LYS A 1 127 ? -9.913 -4.068 3.096 1.00 94.12 127 LYS A C 1
ATOM 980 O O . LYS A 1 127 ? -9.391 -5.177 3.179 1.00 94.12 127 LYS A O 1
ATOM 985 N N . ILE A 1 128 ? -10.227 -3.333 4.162 1.00 91.75 128 ILE A N 1
ATOM 986 C CA . ILE A 1 128 ? -10.014 -3.785 5.546 1.00 91.75 128 ILE A CA 1
ATOM 987 C C . ILE A 1 128 ? -11.364 -4.064 6.195 1.00 91.75 128 ILE A C 1
ATOM 989 O O . ILE A 1 128 ? -12.278 -3.246 6.117 1.00 91.75 128 ILE A O 1
ATOM 993 N N . PHE A 1 129 ? -11.458 -5.209 6.865 1.00 90.31 129 PHE A N 1
ATOM 994 C CA . PHE A 1 129 ? -12.586 -5.591 7.704 1.00 90.31 129 PHE A CA 1
ATOM 995 C C . PHE A 1 129 ? -12.088 -5.862 9.116 1.00 90.31 129 PHE A C 1
ATOM 997 O O . PHE A 1 129 ? -10.960 -6.319 9.301 1.00 90.31 129 PHE A O 1
ATOM 1004 N N . PHE A 1 130 ? -12.944 -5.626 10.102 1.00 86.19 130 PHE A N 1
ATOM 1005 C CA . PHE A 1 130 ? -12.698 -6.066 11.464 1.00 86.19 130 PHE A CA 1
ATOM 1006 C C . PHE A 1 130 ? -14.007 -6.482 12.124 1.00 86.19 130 PHE A C 1
ATOM 1008 O O . PHE A 1 130 ? -15.073 -5.941 11.831 1.00 86.19 130 PHE A O 1
ATOM 1015 N N . THR A 1 131 ? -13.920 -7.480 12.993 1.00 82.00 131 THR A N 1
ATOM 1016 C CA . THR A 1 131 ? -15.030 -7.931 13.828 1.00 82.00 131 THR A CA 1
ATOM 1017 C C . THR A 1 131 ? -15.045 -7.157 15.134 1.00 82.00 131 THR A C 1
ATOM 1019 O O . THR A 1 131 ? -14.000 -6.917 15.738 1.00 82.00 131 THR A O 1
ATOM 1022 N N . LYS A 1 132 ? -16.248 -6.802 15.584 1.00 76.31 132 LYS A N 1
ATOM 1023 C CA . LYS A 1 132 ? -16.484 -6.159 16.875 1.00 76.31 132 LYS A CA 1
ATOM 1024 C C . LYS A 1 132 ? -16.079 -7.127 17.986 1.00 76.31 132 LYS A C 1
ATOM 1026 O O . LYS A 1 132 ? -16.640 -8.216 18.076 1.00 76.31 132 LYS A O 1
ATOM 1031 N N . THR A 1 133 ? -15.135 -6.743 18.832 1.00 65.69 133 THR A N 1
ATOM 1032 C CA . THR A 1 133 ? -14.883 -7.437 20.096 1.00 65.69 133 THR A CA 1
ATOM 1033 C C . THR A 1 133 ? -15.580 -6.674 21.213 1.00 65.69 133 THR A C 1
ATOM 1035 O O . THR A 1 133 ? -15.284 -5.511 21.472 1.00 65.69 133 THR A O 1
ATOM 1038 N N . THR A 1 134 ? -16.541 -7.322 21.866 1.00 56.88 134 THR A N 1
ATOM 1039 C CA . THR A 1 134 ? -17.163 -6.820 23.094 1.00 56.88 134 THR A CA 1
ATOM 1040 C C . THR A 1 134 ? -16.125 -6.810 24.212 1.00 56.88 134 THR A C 1
ATOM 1042 O O . THR A 1 134 ? -15.672 -7.869 24.641 1.00 56.88 134 THR A O 1
ATOM 1045 N N . CYS A 1 135 ? -15.751 -5.628 24.700 1.00 54.22 135 CYS A N 1
ATOM 1046 C CA . CYS A 1 135 ? -15.017 -5.505 25.956 1.00 54.22 135 CYS A CA 1
ATOM 1047 C C . CYS A 1 135 ? -16.005 -5.707 27.112 1.00 54.22 135 CYS A C 1
ATOM 1049 O O . CYS A 1 135 ? -16.743 -4.790 27.463 1.00 54.22 135 CYS A O 1
ATOM 1051 N N . SER A 1 136 ? -16.047 -6.902 27.696 1.00 50.88 136 SER A N 1
ATOM 1052 C CA . SER A 1 136 ? -16.725 -7.126 28.973 1.00 50.88 136 SER A CA 1
ATOM 1053 C C . SER A 1 136 ? -15.811 -6.660 30.106 1.00 50.88 136 SER A C 1
ATOM 1055 O O . SER A 1 136 ? -14.827 -7.323 30.427 1.00 50.88 136 SER A O 1
ATOM 1057 N N . LEU A 1 137 ? -16.124 -5.503 30.689 1.00 54.81 137 LEU A N 1
ATOM 1058 C CA . LEU A 1 137 ? -15.575 -5.073 31.972 1.00 54.81 137 LEU A CA 1
ATOM 1059 C C . LEU A 1 137 ? -16.328 -5.833 33.068 1.00 54.81 137 LEU A C 1
ATOM 1061 O O . LEU A 1 137 ? -17.470 -5.500 33.377 1.00 54.81 137 LEU A O 1
ATOM 1065 N N . SER A 1 138 ? -15.721 -6.875 33.631 1.00 50.59 138 SER A N 1
ATOM 1066 C CA . SER A 1 138 ? -16.152 -7.390 34.929 1.00 50.59 138 SER A CA 1
ATOM 1067 C C . SER A 1 138 ? -15.486 -6.540 36.008 1.00 50.59 138 SER A C 1
ATOM 1069 O O . SER A 1 138 ? -14.257 -6.482 36.065 1.00 50.59 138 SER A O 1
ATOM 1071 N N . ASN A 1 139 ? -16.279 -5.880 36.855 1.00 43.28 139 ASN A N 1
ATOM 1072 C CA . ASN A 1 139 ? -15.774 -5.427 38.148 1.00 43.28 139 ASN A CA 1
ATOM 1073 C C . ASN A 1 139 ? -15.303 -6.675 38.901 1.00 43.28 139 ASN A C 1
ATOM 1075 O O . ASN A 1 139 ? -16.110 -7.562 39.169 1.00 43.28 139 ASN A O 1
ATOM 1079 N N . ASN A 1 140 ? -14.011 -6.756 39.211 1.00 49.69 140 ASN A N 1
ATOM 1080 C CA . ASN A 1 140 ? -13.594 -7.536 40.366 1.00 49.69 140 ASN A CA 1
ATOM 1081 C C . ASN A 1 140 ? -13.938 -6.661 41.573 1.00 49.69 140 ASN A C 1
ATOM 1083 O O . ASN A 1 140 ? -13.275 -5.644 41.784 1.00 49.69 140 ASN A O 1
ATOM 1087 N N . GLU A 1 141 ? -15.040 -6.997 42.247 1.00 40.72 141 GLU A N 1
ATOM 1088 C CA . GLU A 1 141 ? -15.335 -6.515 43.603 1.00 40.72 141 GLU A CA 1
ATOM 1089 C C . GLU A 1 141 ? -14.185 -6.838 44.568 1.00 40.72 141 GLU A C 1
ATOM 1091 O O . GLU A 1 141 ? -13.548 -7.908 44.401 1.00 40.72 141 GLU A O 1
#